Protein AF-A0A645HU15-F1 (afdb_monomer)

Mean predicted aligned error: 4.65 Å

Organism: NCBI:txid1076179

Solvent-accessible surface area (backbone atoms only — not comparable to full-atom values): 5310 Å² total; per-residue (Å²): 109,48,65,77,41,66,36,67,43,91,98,49,100,55,75,48,77,38,82,70,49,72,52,76,75,86,87,63,74,79,87,55,86,49,72,68,56,50,55,33,53,76,69,70,50,75,93,78,93,78,55,68,65,60,51,39,48,57,74,63,35,83,85,56,87,52,78,92,44,47,66,59,51,53,53,49,52,68,65,56,108

Sequence (81 aa):
MDVELNFRKIGVNAYIPMDKIVIVEIKQDGAASSSFKKLLDEASVPPKSISKYCLGMMLTNPGIKYNRFKEKIRLINKIAI

Foldseek 3Di:
DDAQDWADDPPDPDIDTLHQDDDDDDDDDPPDDDPVVVVCVVVVNDDDDDDSVVVNCVVHPVPDDCPVPVVVVVVSVVRSD

pLDDT: mean 88.04, std 4.86, range [55.0, 96.38]

Radius of gyration: 14.74 Å; Cα contacts (8 Å, |Δi|>4): 62; chains: 1; bounding box: 34×29×41 Å

Secondary structure (DSSP, 8-state):
-B-S-EEE-TT---EEE-TT--B-----STT---HHHHHHHHTT-------HHHHHHHHH-TTS--GGGHHHHHHHHHHH-

Structure (mmCIF, N/CA/C/O backbone):
data_AF-A0A645HU15-F1
#
_entry.id   AF-A0A645HU15-F1
#
loop_
_atom_site.group_PDB
_atom_site.id
_atom_site.type_symbol
_atom_site.label_atom_id
_atom_site.label_alt_id
_atom_site.label_comp_id
_atom_site.label_asym_id
_atom_site.label_entity_id
_atom_site.label_seq_id
_atom_site.pdbx_PDB_ins_code
_atom_site.Cartn_x
_atom_site.Cartn_y
_atom_site.Cartn_z
_atom_site.occupancy
_atom_site.B_iso_or_equiv
_atom_site.auth_seq_id
_atom_site.auth_comp_id
_atom_site.auth_asym_id
_atom_site.auth_atom_id
_atom_site.pdbx_PDB_model_num
ATOM 1 N N . MET A 1 1 ? -9.257 6.936 -1.208 1.00 86.19 1 MET A N 1
ATOM 2 C CA . MET A 1 1 ? -9.122 5.504 -1.531 1.00 86.19 1 MET A CA 1
ATOM 3 C C . MET A 1 1 ? -8.784 5.441 -2.997 1.00 86.19 1 MET A C 1
ATOM 5 O O . MET A 1 1 ? -9.489 6.067 -3.773 1.00 86.19 1 MET A O 1
ATOM 9 N N . ASP A 1 2 ? -7.701 4.762 -3.340 1.00 87.69 2 ASP A N 1
ATOM 10 C CA . ASP A 1 2 ? -7.281 4.562 -4.721 1.00 87.69 2 ASP A CA 1
ATOM 11 C C . ASP A 1 2 ? -7.513 3.095 -5.075 1.00 87.69 2 ASP A C 1
ATOM 13 O O . ASP A 1 2 ? -6.994 2.196 -4.404 1.00 87.69 2 ASP A O 1
ATOM 17 N N . VAL A 1 3 ? -8.324 2.888 -6.104 1.00 89.25 3 VAL A N 1
ATOM 18 C CA . VAL A 1 3 ? -8.619 1.596 -6.731 1.00 89.25 3 VAL A CA 1
ATOM 19 C C . VAL A 1 3 ? -7.978 1.566 -8.117 1.00 89.25 3 VAL A C 1
ATOM 21 O O . VAL A 1 3 ? -7.605 2.622 -8.627 1.00 89.25 3 VAL A O 1
ATOM 24 N N . GLU A 1 4 ? -7.819 0.375 -8.702 1.00 88.69 4 GLU A N 1
ATOM 25 C CA . GLU A 1 4 ? -7.272 0.204 -10.065 1.00 88.69 4 GLU A CA 1
ATOM 26 C C . GLU A 1 4 ? -5.933 0.935 -10.258 1.00 88.69 4 GLU A C 1
ATOM 28 O O . GLU A 1 4 ? -5.676 1.633 -11.244 1.00 88.69 4 GLU A O 1
ATOM 33 N N . LEU A 1 5 ? -5.071 0.824 -9.248 1.00 88.94 5 LEU A N 1
ATOM 34 C CA . LEU A 1 5 ? -3.825 1.565 -9.199 1.00 88.94 5 LEU A CA 1
ATOM 35 C C . LEU A 1 5 ? -2.897 1.115 -10.334 1.00 88.94 5 LEU A C 1
ATOM 37 O O . LEU A 1 5 ? -2.539 -0.055 -10.439 1.00 88.94 5 LEU A O 1
ATOM 41 N N . ASN A 1 6 ? -2.466 2.070 -11.154 1.00 91.00 6 ASN A N 1
ATOM 42 C CA . ASN A 1 6 ? -1.613 1.827 -12.309 1.00 91.00 6 ASN A CA 1
ATOM 43 C C . ASN A 1 6 ? -0.381 2.732 -12.269 1.00 91.00 6 ASN A C 1
ATOM 45 O O . ASN A 1 6 ? -0.490 3.948 -12.099 1.00 91.00 6 ASN A O 1
ATOM 49 N N . PHE A 1 7 ? 0.801 2.148 -12.467 1.00 91.38 7 PHE A N 1
ATOM 50 C CA . PHE A 1 7 ? 2.057 2.895 -12.531 1.00 91.38 7 PHE A CA 1
ATOM 51 C C . PHE A 1 7 ? 2.616 2.930 -13.947 1.00 91.38 7 PHE A C 1
ATOM 53 O O . PHE A 1 7 ? 2.632 1.923 -14.649 1.00 91.38 7 PHE A O 1
ATOM 60 N N . ARG A 1 8 ? 3.133 4.095 -14.346 1.00 92.38 8 ARG A N 1
ATOM 61 C CA . ARG A 1 8 ? 3.795 4.300 -15.636 1.00 92.38 8 ARG A CA 1
ATOM 62 C C . ARG A 1 8 ? 5.061 5.121 -15.452 1.00 92.38 8 ARG A C 1
ATOM 64 O O . ARG A 1 8 ? 5.047 6.147 -14.773 1.00 92.38 8 ARG A O 1
ATOM 71 N N . LYS A 1 9 ? 6.135 4.713 -16.125 1.00 89.50 9 LYS A N 1
ATOM 72 C CA . LYS A 1 9 ? 7.333 5.540 -16.285 1.00 89.50 9 LYS A CA 1
ATOM 73 C C . LYS A 1 9 ? 7.165 6.480 -17.472 1.00 89.50 9 LYS A C 1
ATOM 75 O O . LYS A 1 9 ? 6.813 6.047 -18.565 1.00 89.50 9 LYS A O 1
ATOM 80 N N . ILE A 1 10 ? 7.437 7.766 -17.265 1.00 88.56 10 ILE A N 1
ATOM 81 C CA . ILE A 1 10 ? 7.409 8.763 -18.343 1.00 88.56 10 ILE A CA 1
ATOM 82 C C . ILE A 1 10 ? 8.412 8.352 -19.431 1.00 88.56 10 ILE A C 1
ATOM 84 O O . ILE A 1 10 ? 9.549 7.995 -19.125 1.00 88.56 10 ILE A O 1
ATOM 88 N N . GLY A 1 11 ? 7.973 8.379 -20.691 1.00 88.06 11 GLY A N 1
ATOM 89 C CA . GLY A 1 11 ? 8.772 7.954 -21.846 1.00 88.06 11 GLY A CA 1
ATOM 90 C C . GLY A 1 11 ? 8.701 6.456 -22.164 1.00 88.06 11 GLY A C 1
ATOM 91 O O . GLY A 1 11 ? 9.267 6.032 -23.164 1.00 88.06 11 GLY A O 1
ATOM 92 N N . VAL A 1 12 ? 7.989 5.657 -21.362 1.00 86.62 12 VAL A N 1
ATOM 93 C CA . VAL A 1 12 ? 7.723 4.239 -21.643 1.00 86.62 12 VAL A CA 1
ATOM 94 C C . VAL A 1 12 ? 6.220 4.045 -21.822 1.00 86.62 12 VAL A C 1
ATOM 96 O O . VAL A 1 12 ? 5.433 4.416 -20.951 1.00 86.62 12 VAL A O 1
ATOM 99 N N . ASN A 1 13 ? 5.812 3.441 -22.938 1.00 84.00 13 ASN A N 1
ATOM 100 C CA . ASN A 1 13 ? 4.405 3.138 -23.209 1.00 84.00 13 ASN A CA 1
ATOM 101 C C . ASN A 1 13 ? 3.990 1.786 -22.604 1.00 84.00 13 ASN A C 1
ATOM 103 O O . ASN A 1 13 ? 3.530 0.892 -23.306 1.00 84.00 13 ASN A O 1
ATOM 107 N N . ALA A 1 14 ? 4.224 1.616 -21.302 1.00 83.25 14 ALA A N 1
ATOM 108 C CA . ALA A 1 14 ? 3.852 0.417 -20.562 1.00 83.25 14 ALA A CA 1
ATOM 109 C C . ALA A 1 14 ? 3.280 0.800 -19.196 1.00 83.25 14 ALA A C 1
ATOM 111 O O . ALA A 1 14 ? 3.823 1.667 -18.504 1.00 83.25 14 ALA A O 1
ATOM 112 N N . TYR A 1 15 ? 2.191 0.134 -18.821 1.00 87.94 15 TYR A N 1
ATOM 113 C CA . TYR A 1 15 ? 1.526 0.289 -17.534 1.00 87.94 15 TYR A CA 1
ATOM 114 C C . TYR A 1 15 ? 1.763 -0.953 -16.686 1.00 87.94 15 TYR A C 1
ATOM 116 O O . TYR A 1 15 ? 1.802 -2.069 -17.201 1.00 87.94 15 TYR A O 1
ATOM 124 N N . ILE A 1 16 ? 1.926 -0.742 -15.385 1.00 88.69 16 ILE A N 1
ATOM 125 C CA . ILE A 1 16 ? 2.027 -1.807 -14.393 1.00 88.69 16 ILE A CA 1
ATOM 126 C C . ILE A 1 16 ? 0.772 -1.730 -13.519 1.00 88.69 16 ILE A C 1
ATOM 128 O O . ILE A 1 16 ? 0.711 -0.845 -12.653 1.00 88.69 16 ILE A O 1
ATOM 132 N N . PRO A 1 17 ? -0.223 -2.600 -13.766 1.00 88.81 17 PRO A N 1
ATOM 133 C CA . PRO A 1 17 ? -1.439 -2.654 -12.970 1.00 88.81 17 PRO A CA 1
ATOM 134 C C . PRO A 1 17 ? -1.196 -3.306 -11.606 1.00 88.81 17 PRO A C 1
ATOM 136 O O . PRO A 1 17 ? -0.341 -4.180 -11.450 1.00 88.81 17 PRO A O 1
ATOM 139 N N . MET A 1 18 ? -1.966 -2.874 -10.610 1.00 87.81 18 MET A N 1
ATOM 140 C CA . MET A 1 18 ? -1.976 -3.395 -9.241 1.00 87.81 18 MET A CA 1
ATOM 141 C C . MET A 1 18 ? -3.397 -3.832 -8.850 1.00 87.81 18 MET A C 1
ATOM 143 O O . MET A 1 18 ? -3.926 -3.416 -7.822 1.00 87.81 18 MET A O 1
ATOM 147 N N . ASP A 1 19 ? -4.018 -4.678 -9.672 1.00 83.25 19 ASP A N 1
ATOM 148 C CA . ASP A 1 19 ? -5.468 -4.951 -9.652 1.00 83.25 19 ASP A CA 1
ATOM 149 C C . ASP A 1 19 ? -6.006 -5.550 -8.342 1.00 83.25 19 ASP A C 1
ATOM 151 O O . ASP A 1 19 ? -7.183 -5.411 -8.022 1.00 83.25 19 ASP A O 1
ATOM 155 N N . LYS A 1 20 ? -5.149 -6.204 -7.552 1.00 86.19 20 LYS A N 1
ATOM 156 C CA . LYS A 1 20 ? -5.526 -6.856 -6.286 1.00 86.19 20 LYS A CA 1
ATOM 157 C C . LYS A 1 20 ? -5.269 -6.006 -5.041 1.00 86.19 20 LYS A C 1
ATOM 159 O O . LYS A 1 20 ? -5.446 -6.485 -3.924 1.00 86.19 20 LYS A O 1
ATOM 164 N N . ILE A 1 21 ? -4.798 -4.770 -5.202 1.00 89.25 21 ILE A N 1
ATOM 165 C CA . ILE A 1 21 ? -4.444 -3.904 -4.076 1.00 89.25 21 ILE A CA 1
ATOM 166 C C . ILE A 1 21 ? -5.231 -2.605 -4.138 1.00 89.25 21 ILE A C 1
ATOM 168 O O . ILE A 1 21 ? -5.233 -1.893 -5.137 1.00 89.25 21 ILE A O 1
ATOM 172 N N . VAL A 1 22 ? -5.814 -2.256 -2.996 1.00 90.75 22 VAL A N 1
ATOM 173 C CA . VAL A 1 22 ? -6.422 -0.952 -2.746 1.00 90.75 22 VAL A CA 1
ATOM 174 C C . VAL A 1 22 ? -5.553 -0.182 -1.760 1.00 90.75 22 VAL A C 1
ATOM 176 O O . VAL A 1 22 ? -5.094 -0.735 -0.759 1.00 90.75 22 VAL A O 1
ATOM 179 N N . ILE A 1 23 ? -5.350 1.112 -2.012 1.00 90.50 23 ILE A N 1
ATOM 180 C CA . ILE A 1 23 ? -4.709 2.014 -1.049 1.00 90.50 23 ILE A CA 1
ATOM 181 C C . ILE A 1 23 ? -5.783 2.885 -0.405 1.00 90.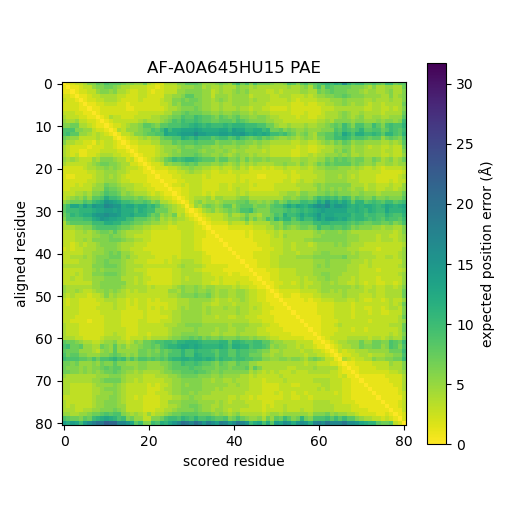50 23 ILE A C 1
ATOM 183 O O . ILE A 1 23 ? -6.451 3.679 -1.070 1.00 90.50 23 ILE A O 1
ATOM 187 N N . VAL A 1 24 ? -5.934 2.771 0.913 1.00 91.31 24 VAL A N 1
ATOM 188 C CA . VAL A 1 24 ? -6.836 3.631 1.681 1.00 91.31 24 VAL A CA 1
ATOM 189 C C . VAL A 1 24 ? -6.026 4.570 2.563 1.00 91.31 24 VAL A C 1
ATOM 191 O O . VAL A 1 24 ? -5.244 4.135 3.402 1.00 91.31 24 VAL A O 1
ATOM 194 N N . GLU A 1 25 ? -6.219 5.870 2.362 1.00 89.88 25 GLU A N 1
ATOM 195 C CA . GLU A 1 25 ? -5.632 6.925 3.183 1.00 89.88 25 GLU A CA 1
ATOM 196 C C . GLU A 1 25 ? -6.733 7.540 4.048 1.00 89.88 25 GLU A C 1
ATOM 198 O O . GLU A 1 25 ? -7.717 8.070 3.527 1.00 89.88 25 GLU A O 1
ATOM 203 N N . ILE A 1 26 ? -6.581 7.431 5.368 1.00 89.88 26 ILE A N 1
ATOM 204 C CA . ILE A 1 26 ? -7.512 7.994 6.348 1.00 89.88 26 ILE A CA 1
ATOM 205 C C . ILE A 1 26 ? -6.961 9.348 6.786 1.00 89.88 26 ILE A C 1
ATOM 207 O O . ILE A 1 26 ? -5.873 9.417 7.355 1.00 89.88 26 ILE A O 1
ATOM 211 N N . LYS A 1 27 ? -7.717 10.421 6.538 1.00 89.31 27 LYS A N 1
ATOM 212 C CA . LYS A 1 27 ? -7.409 11.764 7.041 1.00 89.31 27 LYS A CA 1
ATOM 213 C C . LYS A 1 27 ? -8.145 11.978 8.359 1.00 89.31 27 LYS A C 1
ATOM 215 O O . LYS A 1 27 ? -9.361 11.822 8.410 1.00 89.31 27 LYS A O 1
ATOM 220 N N . GLN A 1 28 ? -7.403 12.300 9.411 1.00 89.19 28 GLN A N 1
ATOM 221 C CA . GLN A 1 28 ? -7.939 12.575 10.742 1.00 89.19 28 GLN A CA 1
ATOM 222 C C . GLN A 1 28 ? -7.087 13.640 11.432 1.00 89.19 28 GLN A C 1
ATOM 224 O O . GLN A 1 28 ? -5.874 13.698 11.213 1.00 89.19 28 GLN A O 1
ATOM 229 N N . ASP A 1 29 ? -7.713 14.446 12.285 1.00 89.75 29 ASP A N 1
ATOM 230 C CA . ASP A 1 29 ? -7.012 15.460 13.068 1.00 89.75 29 ASP A CA 1
ATOM 231 C C . ASP A 1 29 ? -6.297 14.799 14.251 1.00 89.75 29 ASP A C 1
ATOM 233 O O . ASP A 1 29 ? -6.890 14.432 15.268 1.00 89.75 29 ASP A O 1
ATOM 237 N N . GLY A 1 30 ? -4.991 14.583 14.090 1.00 85.62 30 GLY A N 1
ATOM 238 C CA . GLY A 1 30 ? -4.139 13.979 15.110 1.00 85.62 30 GLY A CA 1
ATOM 239 C C . GLY A 1 30 ? -4.601 12.578 15.528 1.00 85.62 30 GLY A C 1
ATOM 240 O O . GLY A 1 30 ? -4.732 11.666 14.707 1.00 85.62 30 GLY A O 1
ATOM 241 N N . ALA A 1 31 ? -4.816 12.400 16.833 1.00 82.00 31 ALA A N 1
ATOM 242 C CA . ALA A 1 31 ? -5.246 11.136 17.432 1.00 82.00 31 ALA A CA 1
ATOM 243 C C . ALA A 1 31 ? -6.777 10.960 17.475 1.00 82.00 31 ALA A C 1
ATOM 245 O O . ALA A 1 31 ? -7.260 10.048 18.148 1.00 82.00 31 ALA A O 1
ATOM 246 N N . A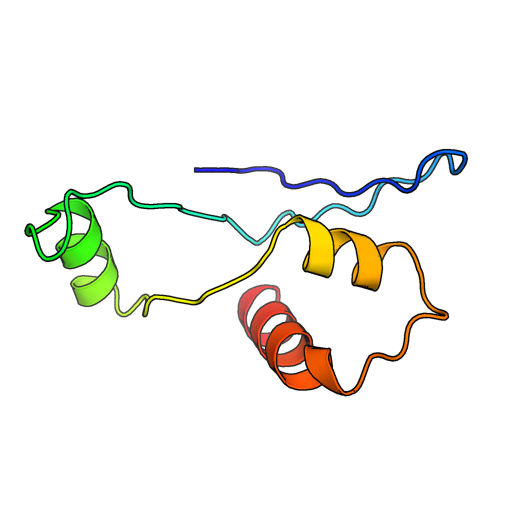LA A 1 32 ? -7.542 11.809 16.775 1.00 88.06 32 ALA A N 1
ATOM 247 C CA . ALA A 1 32 ? -8.992 11.677 16.691 1.00 88.06 32 ALA A CA 1
ATOM 248 C C . ALA A 1 32 ? -9.400 10.273 16.215 1.00 88.06 32 ALA A C 1
ATOM 250 O O . ALA A 1 32 ? -8.755 9.661 15.358 1.00 88.06 32 ALA A O 1
ATOM 251 N N . SER A 1 33 ? -10.481 9.745 16.790 1.00 84.56 33 SER A N 1
ATOM 252 C CA . SER A 1 33 ? -10.993 8.431 16.416 1.00 84.56 33 SER A CA 1
ATOM 253 C C . SER A 1 33 ? -11.633 8.474 15.031 1.00 84.56 33 SER A C 1
ATOM 255 O O . SER A 1 33 ? -12.471 9.333 14.767 1.00 84.56 33 SER A O 1
ATOM 257 N N . SER A 1 34 ? -11.320 7.492 14.190 1.00 89.62 34 SER A N 1
ATOM 258 C CA . SER A 1 34 ? -11.988 7.276 12.907 1.00 89.62 34 SER A CA 1
ATOM 259 C C . SER A 1 34 ? -12.848 6.015 12.986 1.00 89.62 34 SER A C 1
ATOM 261 O O . SER A 1 34 ? -12.340 4.937 13.298 1.00 89.62 34 SER A O 1
ATOM 263 N N . SER A 1 35 ? -14.147 6.134 12.699 1.00 91.94 35 SER A N 1
ATOM 264 C CA . SER A 1 35 ? -15.052 4.979 12.572 1.00 91.94 35 SER A CA 1
ATOM 265 C C . SER A 1 35 ? -14.563 4.010 11.498 1.00 91.94 35 SER A C 1
ATOM 267 O O . SER A 1 35 ? -14.579 2.800 11.696 1.00 91.94 35 SER A O 1
ATOM 269 N N . PHE A 1 36 ? -14.031 4.544 10.400 1.00 92.38 36 PHE A N 1
ATOM 270 C CA . PHE A 1 36 ? -13.460 3.744 9.327 1.00 92.38 36 PHE A CA 1
ATOM 271 C C . PHE A 1 36 ? -12.209 2.977 9.774 1.00 92.38 36 PHE A C 1
ATOM 273 O O . PHE A 1 36 ? -12.040 1.814 9.425 1.00 92.38 36 PHE A O 1
ATOM 280 N N . LYS A 1 37 ? -11.360 3.590 10.609 1.00 91.81 37 LYS A N 1
ATOM 281 C CA . LYS A 1 37 ? -10.211 2.893 11.203 1.00 91.81 37 LYS A CA 1
ATOM 282 C C . LYS A 1 37 ? -10.653 1.721 12.088 1.00 91.81 37 LYS A C 1
ATOM 284 O O . LYS A 1 37 ? -10.082 0.647 11.961 1.00 91.81 37 LYS A O 1
ATOM 289 N N . LYS A 1 38 ? -11.696 1.901 12.910 1.00 92.69 38 LYS A N 1
ATOM 290 C CA . LYS A 1 38 ? -12.254 0.813 13.738 1.00 92.69 38 LYS A CA 1
ATOM 291 C C . LYS A 1 38 ? -12.730 -0.368 12.890 1.00 92.69 38 LYS A C 1
ATOM 293 O O . LYS A 1 38 ? -12.385 -1.499 13.199 1.00 92.69 38 LYS A O 1
ATOM 298 N N . LEU A 1 39 ? -13.436 -0.099 11.790 1.00 94.88 39 LEU A N 1
ATOM 299 C CA . LEU A 1 39 ? -13.890 -1.144 10.864 1.00 94.88 39 LEU A CA 1
ATOM 300 C C . LEU A 1 39 ? -12.721 -1.937 10.258 1.00 94.88 39 LEU A C 1
ATOM 302 O O . LEU A 1 39 ? -12.805 -3.154 10.118 1.00 94.88 39 LEU A O 1
ATOM 306 N N . LEU A 1 40 ? -11.619 -1.266 9.909 1.00 93.81 40 LEU A N 1
ATOM 307 C CA . LEU A 1 40 ? -10.417 -1.943 9.412 1.00 93.81 40 LEU A CA 1
ATOM 308 C C . LEU A 1 40 ? -9.747 -2.797 10.494 1.00 93.81 40 LEU A C 1
ATOM 310 O O . LEU A 1 40 ? -9.306 -3.907 10.200 1.00 93.81 40 LEU A O 1
ATOM 314 N N . ASP A 1 41 ? -9.694 -2.302 11.732 1.00 92.31 41 ASP A N 1
ATOM 315 C CA . ASP A 1 41 ? -9.140 -3.043 12.866 1.00 92.31 41 ASP A CA 1
ATOM 316 C C . ASP A 1 41 ? -9.977 -4.309 13.157 1.00 92.31 41 ASP A C 1
ATOM 318 O O . ASP A 1 41 ? -9.416 -5.394 13.308 1.00 92.31 41 ASP A O 1
ATOM 322 N N . GLU A 1 42 ? -11.312 -4.204 13.140 1.00 96.38 42 GLU A N 1
ATOM 323 C CA . GLU A 1 42 ? -12.250 -5.334 13.277 1.00 96.38 42 GLU A CA 1
ATOM 324 C C . GLU A 1 42 ? -12.100 -6.358 12.142 1.00 96.38 42 GLU A C 1
ATOM 326 O O . GLU A 1 42 ? -12.144 -7.566 12.373 1.00 96.38 42 GLU A O 1
ATOM 331 N N . ALA A 1 43 ? -11.833 -5.889 10.921 1.00 94.75 43 ALA A N 1
ATOM 332 C CA . ALA A 1 43 ? -11.531 -6.738 9.772 1.00 94.75 43 ALA A CA 1
ATOM 333 C C . ALA A 1 43 ? -10.099 -7.314 9.788 1.00 94.75 43 ALA A C 1
ATOM 335 O O . ALA A 1 43 ? -9.690 -7.963 8.825 1.00 94.75 43 ALA A O 1
ATOM 336 N N . SER A 1 44 ? -9.316 -7.089 10.853 1.00 94.38 44 SER A N 1
ATOM 337 C CA . SER A 1 44 ? -7.909 -7.502 10.953 1.00 94.38 44 SER A CA 1
ATOM 338 C C . SER A 1 44 ? -7.029 -6.965 9.814 1.00 94.38 44 SER A C 1
ATOM 340 O O . SER A 1 44 ? -6.081 -7.623 9.378 1.00 94.38 44 SER A O 1
ATOM 342 N N . VAL A 1 45 ? -7.322 -5.752 9.336 1.00 92.44 45 VAL A N 1
ATOM 343 C CA . VAL A 1 45 ? -6.552 -5.033 8.314 1.00 92.44 45 VAL A CA 1
ATOM 344 C C . VAL A 1 45 ? -5.678 -3.978 9.003 1.00 92.44 45 VAL A C 1
ATOM 346 O O . VAL A 1 45 ? -6.091 -2.828 9.159 1.00 92.44 45 VAL A O 1
ATOM 349 N N . PRO A 1 46 ? -4.449 -4.327 9.435 1.00 90.12 46 PRO A N 1
ATOM 350 C CA . PRO A 1 46 ? -3.600 -3.397 10.164 1.00 90.12 46 PRO A CA 1
ATOM 351 C C . PRO A 1 46 ? -3.121 -2.254 9.259 1.00 90.12 46 PRO A C 1
ATOM 353 O O . PRO A 1 46 ? -2.809 -2.486 8.085 1.00 90.12 46 PRO A O 1
ATOM 356 N N . PRO A 1 47 ? -2.937 -1.036 9.798 1.00 90.62 47 PRO A N 1
ATOM 357 C CA . PRO A 1 47 ? -2.424 0.083 9.023 1.00 90.62 47 PRO A CA 1
ATOM 358 C C . PRO A 1 47 ? -1.011 -0.211 8.500 1.00 90.62 47 PRO A C 1
ATOM 360 O O . PRO A 1 47 ? -0.128 -0.674 9.231 1.00 90.62 47 PRO A O 1
ATOM 363 N N . LYS A 1 48 ? -0.777 0.091 7.219 1.00 90.81 48 LYS A N 1
ATOM 364 C CA . LYS A 1 48 ? 0.531 -0.028 6.563 1.00 90.81 48 LYS A CA 1
ATOM 365 C C . LYS A 1 48 ? 0.872 1.265 5.836 1.00 90.81 48 LYS A C 1
ATOM 367 O O . LYS A 1 48 ? 0.050 1.819 5.116 1.00 90.81 48 LYS A O 1
ATOM 372 N N . SER A 1 49 ? 2.110 1.730 6.003 1.00 88.19 49 SER A N 1
ATOM 373 C CA . SER A 1 49 ? 2.601 2.927 5.318 1.00 88.19 49 SER A CA 1
ATOM 374 C C . SER A 1 49 ? 3.288 2.568 4.003 1.00 88.19 49 SER A C 1
ATOM 376 O O . SER A 1 49 ? 4.349 1.926 3.974 1.00 88.19 49 SER A O 1
ATOM 378 N N . ILE A 1 50 ? 2.728 3.059 2.902 1.00 86.38 50 ILE A N 1
ATOM 379 C CA . ILE A 1 50 ? 3.317 2.952 1.573 1.00 86.38 50 ILE A CA 1
ATOM 380 C C . ILE A 1 50 ? 3.270 4.300 0.857 1.00 86.38 50 ILE A C 1
ATOM 382 O O . ILE A 1 50 ? 2.246 4.970 0.821 1.00 86.38 50 ILE A O 1
ATOM 386 N N . SER A 1 51 ? 4.404 4.706 0.286 1.00 88.31 51 SER A N 1
ATOM 387 C CA . SER A 1 51 ? 4.455 5.865 -0.604 1.00 88.31 51 SER A CA 1
ATOM 388 C C . SER A 1 51 ? 4.165 5.388 -2.020 1.00 88.31 51 SER A C 1
ATOM 390 O O . SER A 1 51 ? 4.895 4.536 -2.533 1.00 88.31 51 SER A O 1
ATOM 392 N N . LYS A 1 52 ? 3.131 5.952 -2.653 1.00 88.62 52 LYS A N 1
ATOM 393 C CA . LYS A 1 52 ? 2.775 5.676 -4.056 1.00 88.62 52 LYS A CA 1
ATOM 394 C C . LYS A 1 52 ? 3.950 5.955 -4.988 1.00 88.62 52 LYS A C 1
ATOM 396 O O . LYS A 1 52 ? 4.235 5.156 -5.870 1.00 88.62 52 LYS A O 1
ATOM 401 N N . TYR A 1 53 ? 4.681 7.042 -4.739 1.00 89.12 53 TYR A N 1
ATOM 402 C CA . TYR A 1 53 ? 5.872 7.387 -5.509 1.00 89.12 53 TYR A CA 1
ATOM 403 C C . TYR A 1 53 ? 6.966 6.324 -5.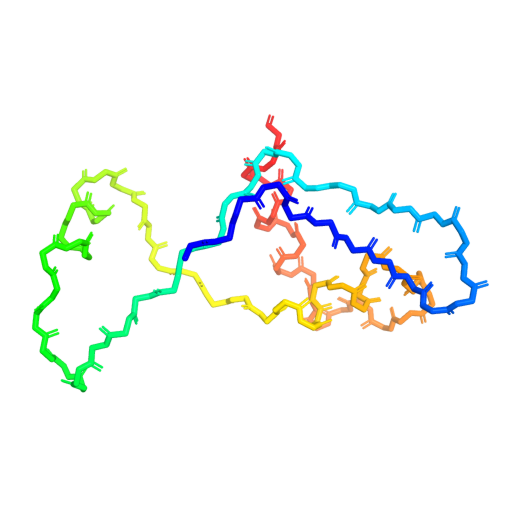375 1.00 89.12 53 TYR A C 1
ATOM 405 O O . TYR A 1 53 ? 7.463 5.834 -6.383 1.00 89.12 53 TYR A O 1
ATOM 413 N N . CYS A 1 54 ? 7.312 5.914 -4.147 1.00 87.00 54 CYS A N 1
ATOM 414 C CA . CYS A 1 54 ? 8.332 4.879 -3.951 1.00 87.00 54 CYS A CA 1
ATOM 415 C C . CYS A 1 54 ? 7.919 3.562 -4.614 1.00 87.00 54 CYS A C 1
ATOM 417 O O . CYS A 1 54 ? 8.737 2.945 -5.290 1.00 87.00 54 CYS A O 1
ATOM 419 N N . LEU A 1 55 ? 6.650 3.171 -4.462 1.00 87.69 55 LEU A N 1
ATOM 420 C CA . LEU A 1 55 ? 6.107 1.979 -5.101 1.00 87.69 55 LEU A CA 1
ATOM 421 C C . LEU A 1 55 ? 6.238 2.054 -6.628 1.00 87.69 55 LEU A C 1
ATOM 423 O O . LEU A 1 55 ? 6.828 1.164 -7.233 1.00 87.69 55 LEU A O 1
ATOM 427 N N . GLY A 1 56 ? 5.777 3.145 -7.241 1.00 89.94 56 GLY A N 1
ATOM 428 C CA . GLY A 1 56 ? 5.887 3.354 -8.682 1.00 89.94 56 GLY A CA 1
ATOM 429 C C . GLY A 1 56 ? 7.332 3.366 -9.174 1.00 89.94 56 GLY A C 1
ATOM 430 O O . GLY A 1 56 ? 7.641 2.736 -10.183 1.00 89.94 56 GLY A O 1
ATOM 431 N N . MET A 1 57 ? 8.242 4.015 -8.443 1.00 90.06 57 MET A N 1
ATOM 432 C CA . MET A 1 57 ? 9.665 4.038 -8.784 1.00 90.06 57 MET A CA 1
ATOM 433 C C . MET A 1 57 ? 10.270 2.638 -8.797 1.00 90.06 57 MET A C 1
ATOM 435 O O . MET A 1 57 ? 10.977 2.303 -9.742 1.00 90.06 57 MET A O 1
ATOM 439 N N . MET A 1 58 ? 9.972 1.816 -7.792 1.00 87.50 58 MET A N 1
ATOM 440 C CA . MET A 1 58 ? 10.476 0.445 -7.706 1.00 87.50 58 MET A CA 1
ATOM 441 C C . MET A 1 58 ? 9.900 -0.467 -8.788 1.00 87.50 58 MET A C 1
ATOM 443 O O . MET A 1 58 ? 10.633 -1.279 -9.341 1.00 87.50 58 MET A O 1
ATOM 447 N N . LEU A 1 59 ? 8.604 -0.339 -9.084 1.00 87.25 59 LEU A N 1
ATOM 448 C CA . LEU A 1 59 ? 7.939 -1.161 -10.096 1.00 87.25 59 LEU A CA 1
ATOM 449 C C . LEU A 1 59 ? 8.414 -0.806 -11.508 1.00 87.25 59 LEU A C 1
ATOM 451 O O . LEU A 1 59 ? 8.603 -1.685 -12.340 1.00 87.25 59 LEU A O 1
ATOM 455 N N . THR A 1 60 ? 8.639 0.480 -11.778 1.00 90.19 60 THR A N 1
ATOM 456 C CA . THR A 1 60 ? 8.930 0.964 -13.135 1.00 90.19 60 THR A CA 1
ATOM 457 C C . THR A 1 60 ? 10.421 1.165 -13.439 1.00 90.19 60 THR A C 1
ATOM 459 O O . THR A 1 60 ? 10.783 1.408 -14.592 1.00 90.19 60 THR A O 1
ATOM 462 N N . ASN A 1 61 ? 11.310 1.067 -12.440 1.00 87.62 61 ASN A N 1
ATOM 463 C CA . ASN A 1 61 ? 12.760 1.218 -12.614 1.00 87.62 61 ASN A CA 1
ATOM 464 C C . ASN A 1 61 ? 13.527 0.044 -11.978 1.00 87.62 61 ASN A C 1
ATOM 466 O O . ASN A 1 61 ? 13.977 0.153 -10.834 1.00 87.62 61 ASN A O 1
ATOM 470 N N . PRO A 1 62 ? 13.766 -1.052 -12.723 1.00 80.12 62 PRO A N 1
ATOM 471 C CA . PRO A 1 62 ? 14.409 -2.255 -12.184 1.00 80.12 62 PRO A CA 1
ATOM 472 C C . PRO A 1 62 ? 15.855 -2.038 -11.700 1.00 80.12 62 PRO A C 1
ATOM 474 O O . PRO A 1 62 ? 16.358 -2.821 -10.902 1.00 80.12 62 PRO A O 1
ATOM 477 N N . GLY A 1 63 ? 16.527 -0.966 -12.141 1.00 83.88 63 GLY A N 1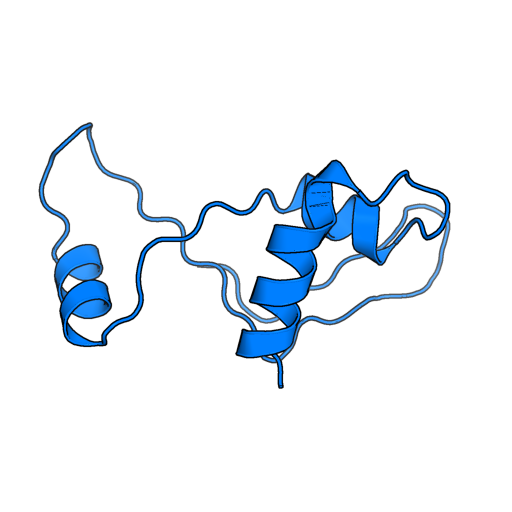
ATOM 478 C CA . GLY A 1 63 ? 17.894 -0.627 -11.724 1.00 83.88 63 GLY A CA 1
ATOM 479 C C . GLY A 1 63 ? 18.016 0.084 -10.368 1.00 83.88 63 GLY A C 1
ATOM 480 O O . GLY A 1 63 ? 19.131 0.354 -9.924 1.00 83.88 63 GLY A O 1
ATOM 481 N N . ILE A 1 64 ? 16.909 0.426 -9.697 1.00 86.12 64 ILE A N 1
ATOM 482 C CA . ILE A 1 64 ? 16.961 1.103 -8.392 1.00 86.12 64 ILE A CA 1
ATOM 483 C C . ILE A 1 64 ? 17.380 0.124 -7.288 1.00 86.12 64 ILE A C 1
ATOM 485 O O . ILE A 1 64 ? 16.902 -1.007 -7.209 1.00 86.12 64 ILE A O 1
ATOM 489 N N . LYS A 1 65 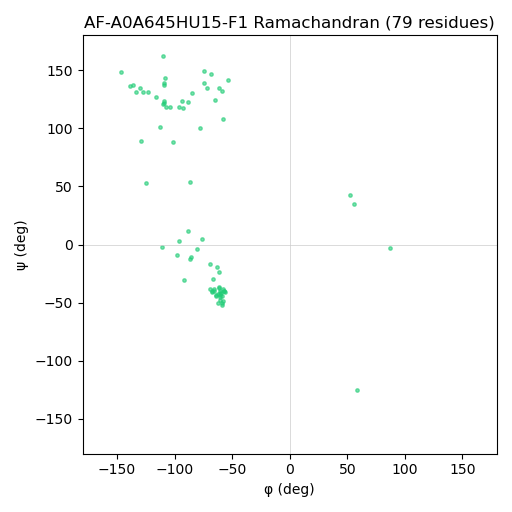? 18.237 0.584 -6.362 1.00 85.50 65 LYS A N 1
ATOM 490 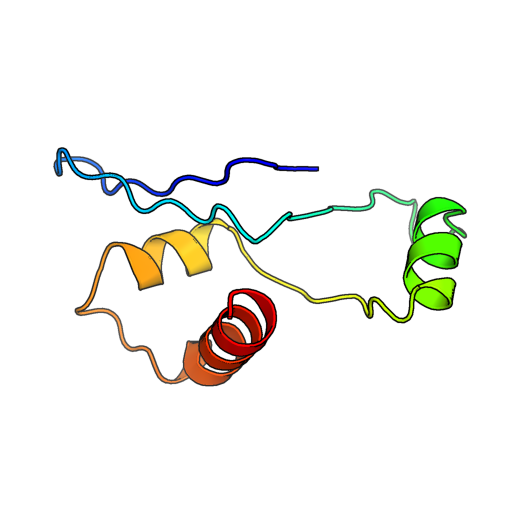C CA . LYS A 1 65 ? 18.641 -0.188 -5.176 1.00 85.50 65 LYS A CA 1
ATOM 491 C C . LYS A 1 65 ? 17.414 -0.583 -4.342 1.00 85.50 65 LYS A C 1
ATOM 493 O O . LYS A 1 65 ? 16.837 0.239 -3.632 1.00 85.50 65 LYS A O 1
ATOM 498 N N . TYR A 1 66 ? 17.063 -1.867 -4.372 1.00 82.44 66 TYR A N 1
ATOM 499 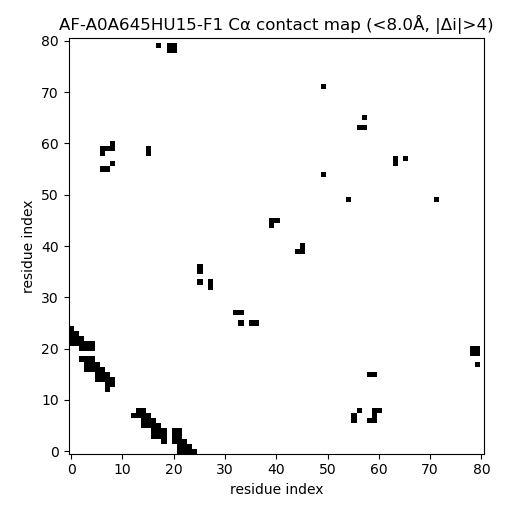C CA . TYR A 1 66 ? 15.819 -2.386 -3.795 1.00 82.44 66 TYR A CA 1
ATOM 500 C C . TYR A 1 66 ? 15.900 -2.742 -2.300 1.00 82.44 66 TYR A C 1
ATOM 502 O O . TYR A 1 66 ? 14.869 -2.954 -1.665 1.00 82.44 66 TYR A O 1
ATOM 510 N N . ASN A 1 67 ? 17.100 -2.800 -1.704 1.00 87.56 67 ASN A N 1
ATOM 511 C CA . ASN A 1 67 ? 17.289 -3.320 -0.339 1.00 87.56 67 ASN A CA 1
ATOM 512 C C . ASN A 1 67 ? 16.450 -2.589 0.720 1.00 87.56 67 ASN A C 1
ATOM 514 O O . ASN A 1 67 ? 15.863 -3.239 1.580 1.00 87.56 67 ASN A O 1
ATOM 518 N N . ARG A 1 68 ? 16.330 -1.258 0.624 1.00 83.62 68 ARG A N 1
ATOM 519 C CA . ARG A 1 68 ? 15.510 -0.448 1.547 1.00 83.62 68 ARG A CA 1
ATOM 520 C C . ARG A 1 68 ? 14.006 -0.679 1.387 1.00 83.62 68 ARG A C 1
ATOM 522 O O . ARG A 1 68 ? 13.234 -0.311 2.261 1.00 83.62 68 ARG A O 1
ATOM 529 N N . PHE A 1 69 ? 13.591 -1.277 0.277 1.00 85.38 69 PHE A N 1
ATOM 530 C CA . PHE A 1 69 ? 12.190 -1.492 -0.054 1.00 85.38 69 PHE A CA 1
ATOM 531 C C . PHE A 1 69 ? 11.769 -2.963 -0.009 1.00 85.38 69 PHE A C 1
ATOM 533 O O . PHE A 1 69 ? 10.597 -3.274 -0.216 1.00 85.38 69 PHE A O 1
ATOM 540 N N . LYS A 1 70 ? 12.705 -3.873 0.282 1.00 87.12 70 LYS A N 1
ATOM 541 C CA . LYS A 1 70 ? 12.495 -5.324 0.238 1.00 87.12 70 LYS A CA 1
ATOM 542 C C . LYS A 1 70 ? 11.341 -5.776 1.133 1.00 87.12 70 LYS A C 1
ATOM 544 O O . LYS A 1 70 ? 10.551 -6.625 0.736 1.00 87.12 70 LYS A O 1
ATOM 549 N N . GLU A 1 71 ? 11.215 -5.185 2.318 1.00 88.56 71 GLU A N 1
ATOM 550 C CA . GLU A 1 71 ? 10.109 -5.464 3.241 1.00 88.56 71 GLU A CA 1
ATOM 551 C C . GLU A 1 71 ? 8.755 -5.051 2.662 1.00 88.56 71 GLU A C 1
ATOM 553 O O . GLU A 1 71 ? 7.806 -5.831 2.706 1.00 88.56 71 GLU A O 1
ATOM 558 N N . LYS A 1 72 ? 8.678 -3.862 2.050 1.00 87.69 72 LYS A N 1
ATO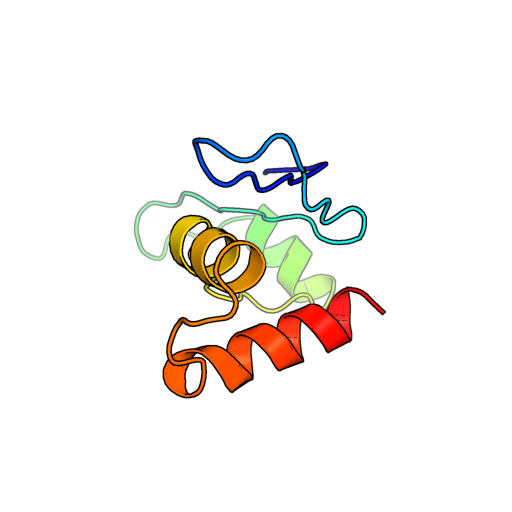M 559 C CA . LYS A 1 72 ? 7.445 -3.370 1.422 1.00 87.69 72 LYS A CA 1
ATOM 560 C C . LYS A 1 72 ? 7.053 -4.218 0.212 1.00 87.69 72 LYS A C 1
ATOM 562 O O . LYS A 1 72 ? 5.883 -4.545 0.081 1.00 87.69 72 LYS A O 1
ATOM 567 N N . ILE A 1 73 ? 8.014 -4.645 -0.612 1.00 86.69 73 ILE A N 1
ATOM 568 C CA . ILE A 1 73 ? 7.753 -5.568 -1.734 1.00 86.69 73 ILE A CA 1
ATOM 569 C C . ILE A 1 73 ? 7.190 -6.891 -1.222 1.00 86.69 73 ILE A C 1
ATOM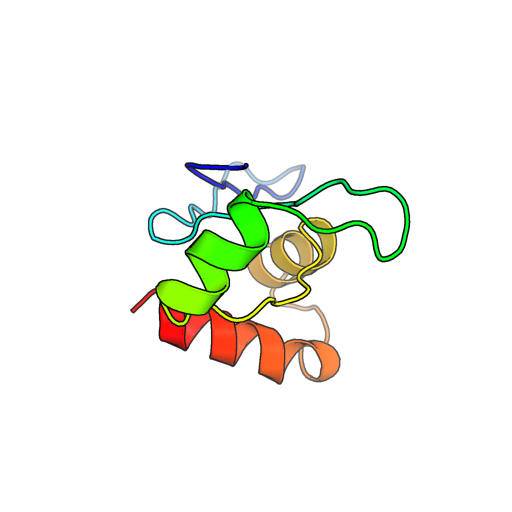 571 O O . ILE A 1 73 ? 6.188 -7.371 -1.734 1.00 86.69 73 ILE A O 1
ATOM 575 N N . ARG A 1 74 ? 7.809 -7.484 -0.196 1.00 89.12 74 ARG A N 1
ATOM 576 C CA . ARG A 1 74 ? 7.336 -8.756 0.368 1.00 89.12 74 ARG A CA 1
ATOM 577 C C . ARG A 1 74 ? 5.920 -8.645 0.918 1.00 89.12 74 ARG A C 1
ATOM 579 O O . ARG A 1 74 ? 5.125 -9.551 0.705 1.00 89.12 74 ARG A O 1
ATOM 586 N N . LEU A 1 75 ? 5.611 -7.544 1.603 1.00 89.31 75 LEU A N 1
ATOM 587 C CA . LEU A 1 75 ? 4.262 -7.260 2.087 1.00 89.31 75 LEU A CA 1
ATOM 588 C C . LEU A 1 75 ? 3.261 -7.197 0.927 1.00 89.31 75 LEU A C 1
ATOM 590 O O . LEU A 1 75 ? 2.240 -7.869 0.976 1.00 89.31 75 LEU A O 1
ATOM 594 N N . ILE A 1 76 ? 3.578 -6.421 -0.109 1.00 87.50 76 ILE A N 1
ATOM 595 C CA . ILE A 1 76 ? 2.745 -6.269 -1.308 1.00 87.50 76 ILE A CA 1
ATOM 596 C C . ILE A 1 76 ? 2.517 -7.620 -1.977 1.00 87.50 76 ILE A C 1
ATOM 598 O O . ILE A 1 76 ? 1.375 -7.983 -2.219 1.00 87.50 76 ILE A O 1
ATOM 602 N N . ASN A 1 77 ? 3.578 -8.398 -2.190 1.00 87.25 77 ASN A N 1
ATOM 603 C CA . ASN A 1 77 ? 3.475 -9.726 -2.788 1.00 87.25 77 ASN A CA 1
ATOM 604 C C . ASN A 1 77 ? 2.616 -10.665 -1.934 1.00 87.25 77 ASN A C 1
ATOM 606 O O . ASN A 1 77 ? 1.849 -11.436 -2.484 1.00 87.25 77 ASN A O 1
ATOM 610 N N . LYS A 1 78 ? 2.694 -10.587 -0.601 1.00 88.19 78 LYS A N 1
ATOM 611 C CA . LYS A 1 78 ? 1.862 -11.412 0.287 1.00 88.19 78 LYS A CA 1
ATOM 612 C C . LYS A 1 78 ? 0.368 -11.071 0.194 1.00 88.19 78 LYS A C 1
ATOM 614 O O . LYS A 1 78 ? -0.447 -11.945 0.447 1.00 88.19 78 LYS A O 1
ATOM 619 N N . ILE A 1 79 ? 0.023 -9.819 -0.110 1.00 86.06 79 ILE A N 1
ATOM 620 C CA . ILE A 1 79 ? -1.370 -9.346 -0.189 1.00 86.06 79 ILE A CA 1
ATOM 621 C C . ILE A 1 79 ? -1.924 -9.466 -1.621 1.00 86.06 79 ILE A C 1
ATOM 623 O O . ILE A 1 79 ? -3.119 -9.652 -1.798 1.00 86.06 79 ILE A O 1
ATOM 627 N N . ALA A 1 80 ? -1.065 -9.351 -2.640 1.00 79.38 80 ALA A N 1
ATOM 628 C CA . ALA A 1 80 ? -1.438 -9.433 -4.054 1.00 79.38 80 ALA A CA 1
ATOM 629 C C . ALA A 1 80 ? -1.489 -10.865 -4.617 1.00 79.38 80 ALA A C 1
ATOM 631 O O . ALA A 1 80 ? -1.927 -11.051 -5.753 1.00 79.38 80 ALA A O 1
ATOM 632 N N . ILE A 1 81 ? -0.997 -11.867 -3.887 1.00 55.00 81 ILE A N 1
ATOM 633 C CA . ILE A 1 81 ? -1.165 -13.283 -4.253 1.00 55.00 81 ILE A CA 1
ATOM 634 C C . ILE A 1 81 ? -2.571 -13.705 -3.843 1.00 55.00 81 ILE A C 1
ATOM 636 O O . ILE A 1 81 ? -3.352 -14.016 -4.778 1.00 55.00 81 ILE A O 1
#